Protein AF-A0A356B328-F1 (afdb_monomer)

Foldseek 3Di:
DEFEPCQDDVNQVVCVVCVVVVDQYEYEDAPDRDPPRPHDPRYHYDYDDPVPDDPCRVVPVVCCVVVVVVVVVVVVVVVVVVVPD

pLDDT: mean 77.98, std 14.97, range [45.34, 95.06]

Solvent-accessible surface area (backbone atoms only — not comparable to full-atom values): 5139 Å² total; per-residue (Å²): 88,81,37,74,54,26,76,40,75,69,31,17,53,52,44,44,57,40,42,76,73,72,41,64,40,34,25,44,38,62,84,74,75,65,87,86,55,80,62,51,88,81,53,43,80,43,78,53,61,71,91,80,46,52,74,61,59,69,66,47,68,88,42,50,70,62,51,49,51,49,50,53,55,54,53,64,57,57,65,62,61,74,75,75,118

Sequence (85 aa):
MKIFGGTWLLGSEAAKQLIARGHQVTALALPPVPAGAMLPPDMKISFGNYMEMTDDEIRCKKVILRFFLLRKMLSSKNDNILNLL

Secondary structure (DSSP, 8-state):
-EEESTTSHHHHHHHHHHHHTT---EEEEPSSPPTT----TT-EEEE--TTTS-HHHHHHTTTHHHHHHHHHHHHHHHTTTTT--

Mean predicted aligned error: 11.09 Å

Nearest PDB structures (foldseek):
  3ko8-assembly1_A-2  TM=7.916E-01  e=6.426E-02  Pyrobaculum calidifontis JCM 11548
  2z95-assembly1_B  TM=7.122E-01  e=1.337E-01  Aquifex aeolicus VF5
  4zrn-assembly1_A  TM=5.530E-01  e=4.922E-02  Thermotoga maritima MSB8
  6neg-assembly1_B  TM=6.21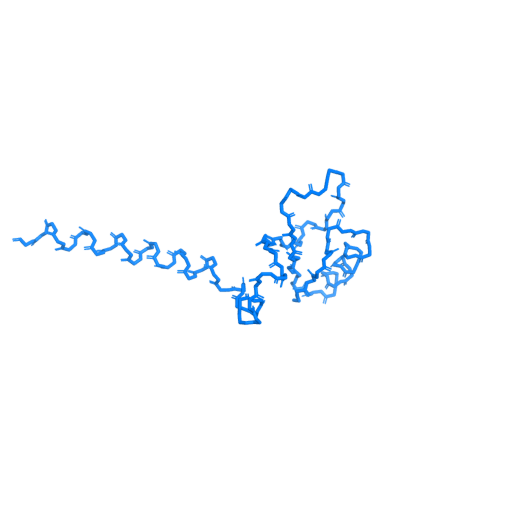9E-01  e=8.388E-02  Thalictrum flavum subsp. glaucum
  6nej-assembly1_A  TM=6.337E-01  e=2.132E-01  Thalictrum flavum subsp. glaucum

Structure (mmCIF, N/CA/C/O backbone):
data_AF-A0A356B328-F1
#
_entry.id   AF-A0A356B328-F1
#
loop_
_atom_site.group_PDB
_atom_site.id
_atom_site.type_symbol
_atom_site.label_atom_id
_atom_site.label_alt_id
_atom_site.label_comp_id
_atom_site.label_asym_id
_atom_site.label_entity_id
_atom_site.label_seq_id
_atom_site.pdbx_PDB_ins_code
_atom_site.Cartn_x
_atom_site.Cartn_y
_atom_site.Cartn_z
_atom_site.occupancy
_atom_site.B_iso_or_equiv
_atom_site.auth_seq_id
_atom_site.auth_comp_id
_atom_site.auth_asym_id
_atom_site.auth_atom_id
_atom_site.pdbx_PDB_model_num
ATOM 1 N N . MET A 1 1 ? -2.299 7.067 -3.942 1.00 82.56 1 MET A N 1
ATOM 2 C CA . MET A 1 1 ? -0.948 7.425 -3.475 1.00 82.56 1 MET A CA 1
ATOM 3 C C . MET A 1 1 ? -0.047 6.197 -3.549 1.00 82.56 1 MET A C 1
ATOM 5 O O . MET A 1 1 ? -0.551 5.109 -3.286 1.00 82.56 1 MET A O 1
ATOM 9 N N . LYS A 1 2 ? 1.234 6.347 -3.913 1.00 86.06 2 LYS A N 1
ATOM 10 C CA . LYS A 1 2 ? 2.251 5.288 -3.771 1.00 86.06 2 LYS A CA 1
ATOM 11 C C . LYS A 1 2 ? 3.176 5.625 -2.601 1.00 86.06 2 LYS A C 1
ATOM 13 O O . LYS A 1 2 ? 3.560 6.781 -2.476 1.00 86.06 2 LYS A O 1
ATOM 18 N N . ILE A 1 3 ? 3.489 4.640 -1.763 1.00 88.94 3 ILE A N 1
ATOM 19 C CA . ILE A 1 3 ? 4.400 4.781 -0.618 1.00 88.94 3 ILE A CA 1
ATOM 20 C C . ILE A 1 3 ? 5.516 3.745 -0.756 1.00 88.94 3 ILE A C 1
ATOM 22 O O . ILE A 1 3 ? 5.249 2.567 -0.993 1.00 88.94 3 ILE A O 1
ATOM 26 N N . PHE A 1 4 ? 6.759 4.180 -0.588 1.00 87.19 4 PHE A N 1
ATOM 27 C CA . PHE A 1 4 ? 7.918 3.298 -0.472 1.00 87.19 4 PHE A CA 1
ATOM 28 C C . PHE A 1 4 ? 8.222 3.090 1.009 1.00 87.19 4 PHE A C 1
ATOM 30 O O . PHE A 1 4 ? 8.088 4.018 1.804 1.00 87.19 4 PHE A O 1
ATOM 37 N N . GLY A 1 5 ? 8.553 1.860 1.401 1.00 83.56 5 GLY A N 1
ATOM 38 C CA . GLY A 1 5 ? 8.725 1.533 2.819 1.00 83.56 5 GLY A CA 1
ATOM 39 C C . GLY A 1 5 ? 7.415 1.517 3.618 1.00 83.56 5 GLY A C 1
ATOM 40 O O . GLY A 1 5 ? 7.444 1.604 4.842 1.00 83.56 5 GLY A O 1
ATOM 41 N N . GLY A 1 6 ? 6.263 1.360 2.950 1.00 80.56 6 GLY A N 1
ATOM 42 C CA . GLY A 1 6 ? 4.940 1.278 3.592 1.00 80.56 6 GLY A CA 1
ATOM 43 C C . GLY A 1 6 ? 4.772 0.107 4.572 1.00 80.56 6 GLY A C 1
ATOM 44 O O . GLY A 1 6 ? 3.806 0.075 5.325 1.00 80.56 6 GLY A O 1
ATOM 45 N N . THR A 1 7 ? 5.706 -0.847 4.576 1.00 82.62 7 THR A N 1
ATOM 46 C CA . THR A 1 7 ? 5.730 -1.995 5.492 1.00 82.62 7 THR A CA 1
ATOM 47 C C . THR A 1 7 ? 6.417 -1.718 6.832 1.00 82.62 7 THR A C 1
ATOM 49 O O . THR A 1 7 ? 6.364 -2.566 7.718 1.00 82.62 7 THR A O 1
ATOM 52 N N . TRP A 1 8 ? 7.073 -0.565 6.988 1.00 84.31 8 TRP A N 1
ATOM 53 C CA . TRP A 1 8 ? 7.744 -0.146 8.226 1.00 84.31 8 TRP A CA 1
ATOM 54 C C . TRP A 1 8 ? 6.842 0.763 9.070 1.00 84.31 8 TRP A C 1
ATOM 56 O O . TRP A 1 8 ? 5.821 1.242 8.585 1.00 84.31 8 TRP A O 1
ATOM 66 N N . LEU A 1 9 ? 7.234 1.041 10.319 1.00 89.88 9 LEU A N 1
ATOM 67 C CA . LEU A 1 9 ? 6.428 1.800 11.290 1.00 89.88 9 LEU A CA 1
ATOM 68 C C . LEU A 1 9 ? 5.867 3.117 10.725 1.00 89.88 9 LEU A C 1
ATOM 70 O O . LEU A 1 9 ? 4.654 3.301 10.675 1.00 89.88 9 LEU A O 1
ATOM 74 N N . LEU A 1 10 ? 6.737 4.009 10.239 1.00 90.62 10 LEU A N 1
ATOM 75 C CA . LEU A 1 10 ? 6.313 5.315 9.720 1.00 90.62 10 LEU A CA 1
ATOM 76 C C . LEU A 1 10 ? 5.498 5.196 8.430 1.00 90.62 10 LEU A C 1
ATOM 78 O O . LEU A 1 10 ? 4.515 5.911 8.249 1.00 90.62 10 LEU A O 1
ATOM 82 N N . GLY A 1 11 ? 5.889 4.283 7.539 1.00 89.56 11 GLY A N 1
ATOM 83 C CA . GLY A 1 11 ? 5.181 4.054 6.284 1.00 89.56 11 GLY A CA 1
ATOM 84 C C . GLY A 1 11 ? 3.769 3.511 6.508 1.00 89.56 11 GLY A C 1
ATOM 85 O O . GLY A 1 11 ? 2.835 3.946 5.834 1.00 89.56 11 GLY A O 1
ATOM 86 N N . SER A 1 12 ? 3.607 2.618 7.487 1.00 90.44 12 SER A N 1
ATOM 87 C CA . SER A 1 12 ? 2.314 2.068 7.885 1.00 90.44 12 SER A CA 1
ATOM 88 C C . SER A 1 12 ? 1.429 3.138 8.521 1.00 90.44 12 SER A C 1
ATOM 90 O O . SER A 1 12 ? 0.289 3.309 8.095 1.00 90.44 12 SER A O 1
ATOM 92 N N . GLU A 1 13 ? 1.947 3.938 9.458 1.00 94.00 13 GLU A N 1
ATOM 93 C CA . GLU A 1 13 ? 1.167 5.027 10.066 1.00 94.00 13 GLU A CA 1
ATOM 94 C C . GLU A 1 13 ? 0.776 6.109 9.054 1.00 94.00 13 GLU A C 1
ATOM 96 O O . GLU A 1 13 ? -0.376 6.547 9.016 1.00 94.00 13 GLU A O 1
ATOM 101 N N . ALA A 1 14 ? 1.686 6.485 8.152 1.00 92.56 14 ALA A N 1
ATOM 102 C CA . ALA A 1 14 ? 1.361 7.387 7.053 1.00 92.56 14 ALA A CA 1
ATOM 103 C C . ALA A 1 14 ? 0.255 6.806 6.157 1.00 92.56 14 ALA A C 1
ATOM 105 O O . ALA A 1 14 ? -0.675 7.521 5.778 1.00 92.56 14 ALA A O 1
ATOM 106 N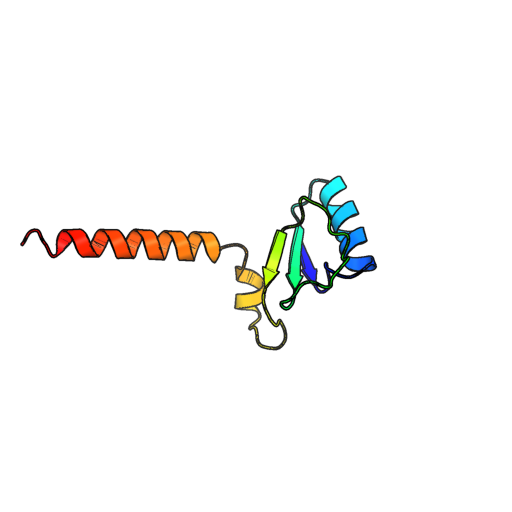 N . ALA A 1 15 ? 0.315 5.505 5.850 1.00 92.94 15 ALA A N 1
ATOM 107 C CA . ALA A 1 15 ? -0.726 4.825 5.092 1.00 92.94 15 ALA A CA 1
ATOM 108 C C . ALA A 1 15 ? -2.076 4.849 5.824 1.00 92.94 15 ALA A C 1
ATOM 110 O O . ALA A 1 15 ? -3.079 5.176 5.190 1.00 92.94 15 ALA A O 1
ATOM 111 N N . LYS A 1 16 ? -2.110 4.593 7.141 1.00 93.31 16 LYS A N 1
ATOM 112 C CA . LYS A 1 16 ? -3.337 4.691 7.957 1.00 93.31 16 LYS A CA 1
ATOM 113 C C . LYS A 1 16 ? -3.960 6.080 7.860 1.00 93.31 16 LYS A C 1
ATOM 115 O O . LYS A 1 16 ? -5.143 6.194 7.559 1.00 93.31 16 LYS A O 1
ATOM 120 N N . GLN A 1 17 ? -3.165 7.135 8.049 1.00 95.00 17 GLN A N 1
ATOM 121 C CA . GLN A 1 17 ? -3.655 8.517 7.997 1.00 95.00 17 GLN A CA 1
ATOM 122 C C . GLN A 1 17 ? -4.164 8.908 6.605 1.00 95.00 17 GLN A C 1
ATOM 124 O O . GLN A 1 17 ? -5.176 9.594 6.475 1.00 95.00 17 GLN A O 1
ATOM 129 N N . LEU A 1 18 ? -3.484 8.465 5.547 1.00 93.56 18 LEU A N 1
ATOM 130 C CA . LEU A 1 18 ? -3.915 8.717 4.172 1.00 93.56 18 LEU A CA 1
ATOM 131 C C . LEU A 1 18 ? -5.220 7.983 3.839 1.00 93.56 18 LEU A C 1
ATOM 133 O O . LEU A 1 18 ? -6.104 8.579 3.226 1.00 93.56 18 LEU A O 1
ATOM 137 N N . ILE A 1 19 ? -5.359 6.729 4.271 1.00 93.69 19 ILE A N 1
ATOM 138 C CA . ILE A 1 19 ? -6.587 5.941 4.103 1.00 93.69 19 ILE A CA 1
ATOM 139 C C . ILE A 1 19 ? -7.744 6.579 4.874 1.00 93.69 19 ILE A C 1
ATOM 141 O O . ILE A 1 19 ? -8.813 6.773 4.301 1.00 93.69 19 ILE A O 1
ATOM 145 N N . ALA A 1 20 ? -7.520 6.996 6.124 1.00 94.56 20 ALA A N 1
ATOM 146 C CA . ALA A 1 20 ? -8.529 7.670 6.945 1.00 94.56 20 ALA A CA 1
ATOM 147 C C . ALA A 1 20 ? -9.051 8.973 6.308 1.00 94.56 20 ALA A C 1
ATOM 149 O O . ALA A 1 20 ? -10.194 9.360 6.528 1.00 94.56 20 ALA A O 1
ATOM 150 N N . ARG A 1 21 ? -8.237 9.630 5.473 1.00 95.06 21 ARG A N 1
ATOM 151 C CA . ARG A 1 21 ? -8.613 10.826 4.696 1.00 95.06 21 ARG A CA 1
ATOM 152 C C . ARG A 1 21 ? -9.249 10.507 3.335 1.00 95.06 21 ARG A C 1
ATOM 154 O O . ARG A 1 21 ? -9.456 11.410 2.532 1.00 95.06 21 ARG A O 1
ATOM 161 N N . GLY A 1 22 ? -9.539 9.237 3.051 1.00 93.00 22 GLY A N 1
ATOM 162 C CA . GLY A 1 22 ? -10.188 8.791 1.816 1.00 93.00 22 GLY A CA 1
ATOM 163 C C . GLY A 1 22 ? -9.235 8.530 0.645 1.00 93.00 22 GLY A C 1
ATOM 164 O O . GLY A 1 22 ? -9.686 8.324 -0.484 1.00 93.00 22 GLY A O 1
ATOM 165 N N . HIS A 1 23 ? -7.916 8.519 0.861 1.00 93.69 23 HIS A N 1
ATOM 166 C CA . HIS A 1 23 ? -6.970 8.205 -0.208 1.00 93.69 23 HIS A CA 1
ATOM 167 C C . HIS A 1 23 ? -6.745 6.699 -0.347 1.00 93.69 23 HIS A C 1
ATOM 169 O O . HIS A 1 23 ? -6.405 6.006 0.605 1.00 93.69 23 HIS A O 1
ATOM 175 N N . GLN A 1 24 ? -6.788 6.197 -1.583 1.00 90.88 24 GLN A N 1
ATOM 176 C CA . GLN A 1 24 ? -6.301 4.848 -1.875 1.00 90.88 24 GLN A CA 1
ATOM 177 C C . GLN A 1 24 ? -4.770 4.815 -1.837 1.00 90.88 24 GLN A C 1
ATOM 179 O O . GLN A 1 24 ? -4.103 5.539 -2.594 1.00 90.88 24 GLN A O 1
ATOM 184 N N . VAL A 1 25 ? -4.209 3.947 -0.999 1.00 91.31 25 VAL A N 1
ATOM 185 C CA . VAL A 1 25 ? -2.762 3.798 -0.806 1.00 91.31 25 VAL A CA 1
ATOM 186 C C . VAL A 1 25 ? -2.275 2.474 -1.392 1.00 91.31 25 VAL A C 1
ATOM 188 O O . VAL A 1 25 ? -2.910 1.429 -1.255 1.00 91.31 25 VAL A O 1
ATOM 191 N N . THR A 1 26 ? -1.134 2.516 -2.078 1.00 90.62 26 THR A N 1
ATOM 192 C CA . THR A 1 26 ? -0.416 1.325 -2.541 1.00 90.62 26 THR A CA 1
ATOM 193 C C . THR A 1 26 ? 1.037 1.402 -2.093 1.00 90.62 26 THR A C 1
ATOM 195 O O . THR A 1 26 ? 1.732 2.355 -2.440 1.00 90.62 26 THR A O 1
ATOM 198 N N . ALA A 1 27 ? 1.500 0.412 -1.338 1.00 89.62 27 ALA A N 1
ATOM 199 C CA . ALA A 1 27 ? 2.892 0.286 -0.938 1.00 89.62 27 ALA A CA 1
ATOM 200 C C . ALA A 1 27 ? 3.675 -0.532 -1.973 1.00 89.62 27 ALA A C 1
ATOM 202 O O . ALA A 1 27 ? 3.204 -1.586 -2.404 1.00 89.62 27 ALA A O 1
ATOM 203 N N . LEU A 1 28 ? 4.861 -0.061 -2.364 1.00 88.06 28 LEU A N 1
ATOM 204 C CA . LEU A 1 28 ? 5.843 -0.889 -3.067 1.00 88.06 28 LEU A CA 1
ATOM 205 C C . LEU A 1 28 ? 6.78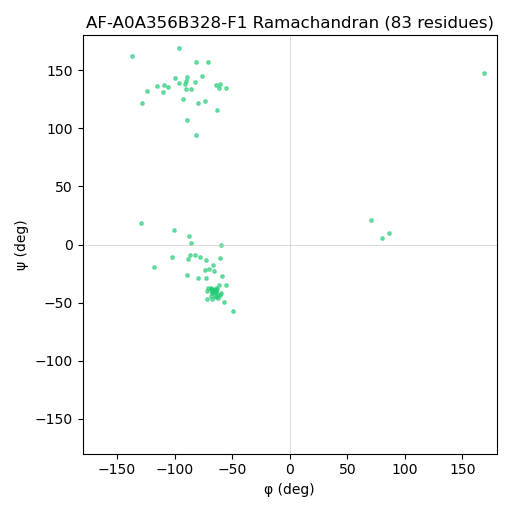8 -1.503 -2.026 1.00 88.06 28 LEU A C 1
ATOM 207 O O . LEU A 1 28 ? 7.374 -0.773 -1.224 1.00 88.06 28 LEU A O 1
ATOM 211 N N . ALA A 1 29 ? 6.909 -2.828 -2.029 1.00 87.81 29 ALA A N 1
ATOM 212 C CA . ALA A 1 29 ? 7.742 -3.573 -1.091 1.00 87.81 29 ALA A CA 1
ATOM 213 C C . ALA A 1 29 ? 8.524 -4.687 -1.795 1.00 87.81 29 ALA A C 1
ATOM 215 O O . ALA A 1 29 ? 8.178 -5.112 -2.898 1.00 87.81 29 ALA A O 1
ATOM 216 N N . LEU A 1 30 ? 9.564 -5.187 -1.134 1.00 86.19 30 LEU A N 1
ATOM 217 C CA . LEU A 1 30 ? 10.228 -6.423 -1.531 1.00 86.19 30 LEU A CA 1
ATOM 218 C C . LEU A 1 30 ? 9.548 -7.615 -0.837 1.00 86.19 30 LEU A C 1
ATOM 220 O O . LEU A 1 30 ? 9.095 -7.472 0.300 1.00 86.19 30 LEU A O 1
ATOM 224 N N . PRO A 1 31 ? 9.432 -8.774 -1.502 1.00 82.81 31 PRO A N 1
ATOM 225 C CA . PRO A 1 31 ? 9.033 -10.005 -0.838 1.00 82.81 31 PRO A CA 1
ATOM 226 C C . PRO A 1 31 ? 10.211 -10.586 -0.025 1.00 82.81 31 PRO A C 1
ATOM 228 O O . PRO A 1 31 ? 11.348 -10.509 -0.491 1.00 82.81 31 PRO A O 1
ATOM 231 N N . PRO A 1 32 ? 9.965 -11.219 1.138 1.00 84.94 32 PRO A N 1
ATOM 232 C CA . PRO A 1 32 ? 8.687 -11.331 1.843 1.00 84.94 32 PRO A CA 1
ATOM 233 C C . PRO A 1 32 ? 8.367 -10.079 2.679 1.00 84.94 32 PRO A C 1
ATOM 235 O O . PRO A 1 32 ? 9.253 -9.337 3.094 1.00 84.94 32 PRO A O 1
ATOM 238 N N . VAL A 1 33 ? 7.081 -9.862 2.969 1.00 81.12 33 VAL A N 1
ATOM 239 C CA . VAL A 1 33 ? 6.673 -8.828 3.935 1.00 81.12 33 VAL A CA 1
ATOM 240 C C . VAL A 1 33 ? 7.220 -9.203 5.323 1.00 81.12 33 VAL A C 1
ATOM 242 O O . VAL A 1 33 ? 7.122 -10.376 5.692 1.00 81.12 33 VAL A O 1
ATOM 245 N N . PRO A 1 34 ? 7.772 -8.251 6.104 1.00 81.69 34 PRO A N 1
ATOM 246 C CA . PRO A 1 34 ? 8.290 -8.542 7.437 1.00 81.69 34 PRO A CA 1
ATOM 247 C C . PRO A 1 34 ? 7.240 -9.206 8.337 1.00 81.69 34 PRO A C 1
ATOM 249 O O . PRO A 1 34 ? 6.091 -8.760 8.405 1.00 81.69 34 PRO A O 1
ATOM 252 N N . ALA A 1 35 ? 7.638 -10.264 9.046 1.00 79.12 35 ALA A N 1
ATOM 253 C CA . ALA A 1 35 ? 6.766 -10.935 10.003 1.00 79.12 35 ALA A CA 1
ATOM 254 C C . ALA A 1 35 ? 6.361 -9.965 11.126 1.00 79.12 35 ALA A C 1
ATOM 256 O O . ALA A 1 35 ? 7.196 -9.232 11.652 1.00 79.12 35 ALA A O 1
ATOM 257 N N . GLY A 1 36 ? 5.073 -9.941 11.478 1.00 80.44 36 GLY A N 1
ATOM 258 C CA . GLY A 1 36 ? 4.544 -9.029 12.499 1.00 80.44 36 GLY A CA 1
ATOM 259 C C . GLY A 1 36 ? 4.288 -7.595 12.021 1.00 80.44 36 GLY A C 1
ATOM 260 O O . GLY A 1 36 ? 3.922 -6.746 12.831 1.00 80.44 36 GLY A O 1
ATOM 261 N N . ALA A 1 37 ? 4.437 -7.300 10.724 1.00 82.00 37 ALA A N 1
ATOM 262 C CA . ALA A 1 37 ? 4.096 -5.986 10.194 1.00 82.00 37 ALA A CA 1
ATOM 263 C C . ALA A 1 37 ? 2.592 -5.696 10.365 1.00 82.00 37 ALA A C 1
ATOM 265 O O . ALA A 1 37 ? 1.738 -6.350 9.766 1.00 82.00 37 ALA A O 1
ATOM 266 N N . MET A 1 38 ? 2.266 -4.680 11.167 1.00 82.56 38 MET A N 1
ATOM 267 C CA . MET A 1 38 ? 0.897 -4.188 11.322 1.00 82.56 38 MET A CA 1
ATOM 268 C C . MET A 1 38 ? 0.570 -3.249 10.166 1.00 82.56 38 MET A C 1
ATOM 270 O O . MET A 1 38 ? 0.890 -2.059 10.212 1.00 82.56 38 MET A O 1
ATOM 274 N N . LEU A 1 39 ? -0.040 -3.789 9.115 1.00 86.56 39 LEU A N 1
ATOM 275 C CA . LEU A 1 39 ? -0.398 -3.036 7.916 1.00 86.56 39 LEU A CA 1
ATOM 276 C C . LEU A 1 39 ? -1.884 -2.645 7.946 1.00 86.56 39 LEU A C 1
ATOM 278 O O . LEU A 1 39 ? -2.705 -3.434 8.417 1.00 86.56 39 LEU A O 1
ATOM 282 N N . PRO A 1 40 ? -2.255 -1.449 7.453 1.00 87.06 40 PRO A N 1
ATOM 283 C CA . PRO A 1 40 ? -3.659 -1.080 7.325 1.00 87.06 40 PRO A CA 1
ATOM 284 C C . PRO A 1 40 ? -4.379 -2.060 6.382 1.00 87.06 40 PRO A C 1
ATOM 286 O O . PRO A 1 40 ? -3.825 -2.373 5.325 1.00 87.06 40 PRO A O 1
ATOM 289 N N . PRO A 1 41 ? -5.612 -2.496 6.698 1.00 85.12 41 PRO A N 1
ATOM 290 C CA . PRO A 1 41 ? -6.326 -3.500 5.904 1.00 85.12 41 PRO A CA 1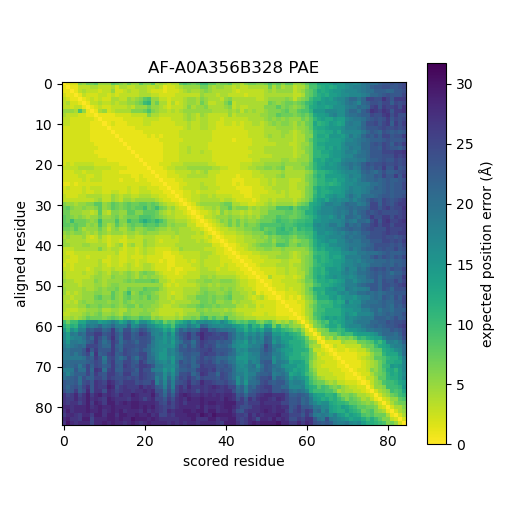
ATOM 291 C C . PRO A 1 41 ? -6.599 -3.046 4.462 1.00 85.12 41 PRO A C 1
ATOM 293 O O . PRO A 1 41 ? -6.501 -3.843 3.534 1.00 85.12 41 PRO A O 1
ATOM 296 N N . ASP A 1 42 ? -6.858 -1.752 4.255 1.00 89.56 42 ASP A N 1
ATOM 297 C CA . ASP A 1 42 ? -7.162 -1.190 2.931 1.00 89.56 42 ASP A CA 1
ATOM 298 C C . ASP A 1 42 ? -5.912 -0.804 2.122 1.00 89.56 42 ASP A C 1
ATOM 300 O O . ASP A 1 42 ? -6.005 -0.284 1.002 1.00 89.56 42 ASP A O 1
ATOM 304 N N . MET A 1 43 ? -4.716 -1.042 2.670 1.00 88.81 43 MET A N 1
ATOM 305 C CA . MET A 1 43 ? -3.470 -0.791 1.959 1.00 88.81 43 MET A CA 1
ATOM 306 C C . MET A 1 43 ? -3.170 -1.929 0.982 1.00 88.81 43 MET A C 1
ATOM 308 O O . 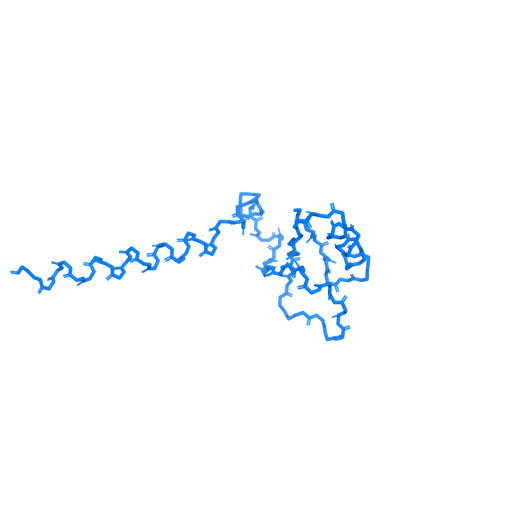MET A 1 43 ? -2.972 -3.079 1.365 1.00 88.81 43 MET A O 1
ATOM 312 N N . LYS A 1 44 ? -3.035 -1.594 -0.303 1.00 90.44 44 LYS A N 1
ATOM 313 C CA . LYS A 1 44 ? -2.585 -2.554 -1.322 1.00 90.44 44 LYS A CA 1
ATOM 314 C C . LYS A 1 44 ? -1.066 -2.669 -1.311 1.00 90.44 44 LYS A C 1
ATOM 316 O O . LYS A 1 44 ? -0.380 -1.652 -1.245 1.00 90.44 44 LYS A O 1
ATOM 321 N N . ILE A 1 45 ? -0.534 -3.876 -1.473 1.00 86.00 45 ILE A N 1
ATOM 322 C CA . ILE A 1 45 ? 0.910 -4.112 -1.602 1.00 86.00 45 ILE A CA 1
ATOM 323 C C . ILE A 1 45 ? 1.217 -4.538 -3.035 1.00 86.00 45 ILE A C 1
ATOM 325 O O . ILE A 1 45 ? 0.552 -5.397 -3.608 1.00 86.00 45 ILE A O 1
ATOM 329 N N . SER A 1 46 ? 2.220 -3.908 -3.633 1.00 86.81 46 SER A N 1
ATOM 330 C CA . SER A 1 46 ? 2.831 -4.317 -4.892 1.00 86.81 46 SER A CA 1
ATOM 331 C C . SER A 1 46 ? 4.272 -4.720 -4.626 1.00 86.81 46 SER A C 1
ATOM 333 O O . SER A 1 46 ? 4.987 -4.008 -3.927 1.00 86.81 46 SER A O 1
ATOM 335 N N . PHE A 1 47 ? 4.714 -5.825 -5.219 1.00 86.62 47 PHE A N 1
ATOM 336 C CA . PHE A 1 47 ? 6.105 -6.251 -5.104 1.00 86.62 47 PHE A CA 1
ATOM 337 C C . PHE A 1 47 ? 6.963 -5.686 -6.238 1.00 86.62 47 PHE A C 1
ATOM 339 O O . PHE A 1 47 ? 6.515 -5.650 -7.391 1.00 86.62 47 PHE A O 1
ATOM 346 N N . GLY A 1 48 ? 8.172 -5.227 -5.922 1.00 85.31 48 GLY A N 1
ATOM 347 C CA . GLY A 1 48 ? 9.159 -4.774 -6.906 1.00 85.31 48 GLY A CA 1
ATOM 348 C C . GLY A 1 48 ? 10.345 -4.050 -6.272 1.00 85.31 48 GLY A C 1
ATOM 349 O O . GLY A 1 48 ? 10.182 -3.371 -5.258 1.00 85.31 48 GLY A O 1
ATOM 350 N N . ASN A 1 49 ? 11.523 -4.194 -6.881 1.00 86.81 49 ASN A N 1
ATOM 351 C CA . ASN A 1 49 ? 12.729 -3.468 -6.500 1.00 86.81 49 ASN A CA 1
ATOM 352 C C . ASN A 1 49 ? 12.796 -2.141 -7.264 1.00 86.81 49 ASN A C 1
ATOM 354 O O . ASN A 1 49 ? 13.076 -2.130 -8.456 1.00 86.81 49 ASN A O 1
ATOM 358 N N . TYR A 1 50 ? 12.556 -1.017 -6.590 1.00 81.94 50 TYR A N 1
ATOM 359 C CA . TYR A 1 50 ? 12.575 0.292 -7.251 1.00 81.94 50 TYR A CA 1
ATOM 360 C C . TYR A 1 50 ? 13.963 0.703 -7.761 1.00 81.94 50 TYR A C 1
ATOM 362 O O . TYR A 1 50 ? 14.035 1.585 -8.604 1.00 81.94 50 TYR A O 1
ATOM 370 N N . MET A 1 51 ? 15.043 0.077 -7.278 1.00 86.69 51 MET A N 1
ATOM 371 C CA . MET A 1 51 ? 16.401 0.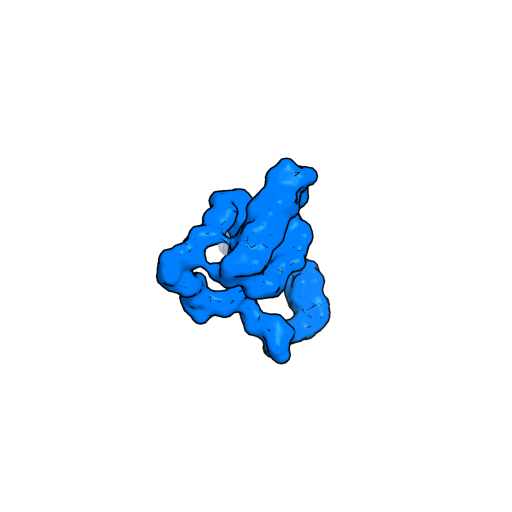328 -7.778 1.00 86.69 51 MET A CA 1
ATOM 372 C C . MET A 1 51 ? 16.647 -0.295 -9.156 1.00 86.69 51 MET A C 1
ATOM 374 O O . MET A 1 51 ? 17.549 0.126 -9.870 1.00 86.69 51 MET A O 1
ATOM 378 N N . GLU A 1 52 ? 15.860 -1.306 -9.519 1.00 87.56 52 GLU A N 1
ATOM 379 C CA . GLU A 1 52 ? 15.949 -2.009 -10.805 1.00 87.56 52 GLU A CA 1
ATOM 380 C C . GLU A 1 52 ? 14.853 -1.566 -11.777 1.00 87.56 52 GLU A C 1
ATOM 382 O O . GLU A 1 52 ? 14.874 -1.930 -12.949 1.00 87.56 52 GLU A O 1
ATOM 387 N N . MET A 1 53 ? 13.876 -0.804 -11.286 1.00 84.12 53 MET A N 1
ATOM 388 C CA . MET A 1 53 ? 12.748 -0.346 -12.079 1.00 84.12 53 MET A CA 1
ATOM 389 C C . MET A 1 53 ? 13.058 0.996 -12.728 1.00 84.12 53 MET A C 1
ATOM 391 O O . MET A 1 53 ? 13.588 1.913 -12.105 1.00 84.12 53 MET A O 1
ATOM 395 N N . THR A 1 54 ? 12.620 1.134 -13.968 1.00 86.88 54 THR A N 1
ATOM 396 C CA . THR A 1 54 ? 12.554 2.417 -14.662 1.00 86.88 54 THR A CA 1
ATOM 397 C C . THR A 1 54 ? 11.446 3.298 -14.080 1.00 86.88 54 THR A C 1
ATOM 399 O O . THR A 1 54 ? 10.453 2.817 -13.517 1.00 86.88 54 THR A O 1
ATOM 402 N N . ASP A 1 55 ? 11.564 4.612 -14.268 1.00 84.31 55 ASP A N 1
ATOM 403 C CA . ASP A 1 55 ? 10.550 5.578 -13.827 1.00 84.31 55 ASP A CA 1
ATOM 404 C C . ASP A 1 55 ? 9.155 5.270 -14.393 1.00 84.31 55 ASP A C 1
ATOM 406 O O . ASP A 1 55 ? 8.138 5.450 -13.709 1.00 84.31 55 ASP A O 1
ATOM 410 N N . ASP A 1 56 ? 9.089 4.754 -15.622 1.00 84.19 56 ASP A N 1
ATOM 411 C CA . ASP A 1 56 ? 7.839 4.363 -16.269 1.00 84.19 56 ASP A CA 1
ATOM 412 C C . ASP A 1 56 ? 7.191 3.158 -15.589 1.00 84.19 56 ASP A C 1
ATOM 414 O O . ASP A 1 56 ? 5.977 3.152 -15.354 1.00 84.19 56 ASP A O 1
ATOM 418 N N . GLU A 1 57 ? 7.978 2.164 -15.183 1.00 81.31 57 GLU A N 1
ATOM 419 C CA . GLU A 1 57 ? 7.486 1.016 -14.419 1.00 81.31 57 GLU A CA 1
ATOM 420 C C . GLU A 1 57 ? 6.991 1.444 -13.031 1.00 81.31 57 GLU A C 1
ATOM 422 O O . GLU A 1 57 ? 5.922 1.007 -12.571 1.00 81.31 57 GLU A O 1
ATOM 427 N N . ILE A 1 58 ? 7.718 2.360 -12.382 1.00 81.62 58 ILE A N 1
ATOM 428 C CA . ILE A 1 58 ? 7.327 2.949 -11.098 1.00 81.62 58 ILE A CA 1
ATOM 429 C C . ILE A 1 58 ? 6.032 3.747 -11.251 1.00 81.62 58 ILE A C 1
ATOM 431 O O . ILE A 1 58 ? 5.165 3.666 -10.376 1.00 81.62 58 ILE A O 1
ATOM 435 N N . ARG A 1 59 ? 5.817 4.451 -12.364 1.00 78.19 59 ARG A N 1
ATOM 436 C CA . ARG A 1 59 ? 4.578 5.196 -12.645 1.00 78.19 59 ARG A CA 1
ATOM 437 C C . ARG A 1 59 ? 3.408 4.253 -12.950 1.00 78.19 59 ARG A C 1
ATOM 439 O O . ARG A 1 59 ? 2.347 4.356 -12.321 1.00 78.19 59 ARG A O 1
ATOM 446 N N . CYS A 1 60 ? 3.615 3.255 -13.809 1.00 68.62 60 CYS A N 1
ATOM 447 C CA . CYS A 1 60 ? 2.554 2.473 -14.455 1.00 68.62 60 CYS A CA 1
ATOM 448 C C . CYS A 1 60 ? 1.944 1.324 -13.637 1.00 68.62 60 CYS A C 1
ATOM 450 O O . CYS A 1 60 ? 0.895 0.802 -14.026 1.00 68.62 60 CYS A O 1
ATOM 452 N N . LYS A 1 61 ? 2.480 0.942 -12.463 1.00 60.91 61 LYS A N 1
ATOM 453 C CA . LYS A 1 61 ? 1.903 -0.187 -11.683 1.00 60.91 61 LYS A CA 1
ATOM 454 C C . LYS A 1 61 ? 0.434 -0.056 -11.217 1.00 60.91 61 LYS A C 1
ATOM 456 O O . LYS A 1 61 ? -0.090 -1.007 -10.651 1.00 60.91 61 LYS A O 1
ATOM 461 N N . LYS A 1 62 ? -0.286 1.040 -11.499 1.00 47.62 62 LYS A N 1
ATOM 462 C CA . LYS A 1 62 ? -1.759 1.069 -11.352 1.00 47.62 62 LYS A CA 1
ATOM 463 C C . LYS A 1 62 ? -2.510 0.261 -12.426 1.00 47.62 62 LYS A C 1
ATOM 465 O O . LYS A 1 62 ? -3.693 -0.003 -12.242 1.00 47.62 62 LYS A O 1
ATOM 470 N N . VAL A 1 63 ? -1.854 -0.151 -13.514 1.00 45.56 63 VAL A N 1
ATOM 471 C CA . VAL A 1 63 ? -2.534 -0.721 -14.694 1.00 45.56 63 VAL A CA 1
ATOM 472 C C . VAL A 1 63 ? -2.131 -2.170 -14.982 1.00 45.56 63 VAL A C 1
ATOM 474 O O . VAL A 1 63 ? -2.902 -2.887 -15.610 1.00 45.56 63 VAL A O 1
ATOM 477 N N . ILE A 1 64 ? -0.997 -2.659 -14.465 1.00 47.00 64 ILE A N 1
ATOM 478 C CA . ILE A 1 64 ? -0.437 -3.954 -14.891 1.00 47.00 64 ILE A CA 1
ATOM 479 C C . ILE A 1 64 ? -1.352 -5.141 -14.579 1.00 47.00 64 ILE A C 1
ATOM 481 O O . ILE A 1 64 ? -1.481 -5.997 -15.437 1.00 47.00 64 ILE A O 1
ATOM 485 N N . LEU A 1 65 ? -2.062 -5.202 -13.444 1.00 48.00 65 LEU A N 1
ATOM 486 C CA . LEU A 1 65 ? -2.959 -6.344 -13.197 1.00 48.00 65 LEU A CA 1
ATOM 487 C C . LEU A 1 65 ? -4.162 -6.349 -14.156 1.00 48.00 65 LEU A C 1
ATOM 489 O O . LEU A 1 65 ? -4.552 -7.405 -14.646 1.00 48.00 65 LEU A O 1
ATOM 493 N N . ARG A 1 66 ? -4.712 -5.171 -14.487 1.00 49.06 66 ARG A N 1
ATOM 494 C CA . ARG A 1 66 ? -5.813 -5.064 -15.455 1.00 49.06 66 ARG A CA 1
ATOM 495 C C . ARG A 1 66 ? -5.327 -5.323 -16.878 1.00 49.06 66 ARG A C 1
ATOM 497 O O . ARG A 1 66 ? -5.996 -6.041 -17.603 1.00 49.06 66 ARG A O 1
ATOM 504 N N . PHE A 1 67 ? -4.149 -4.823 -17.246 1.00 50.06 67 PHE A N 1
ATOM 505 C CA . PHE A 1 67 ? -3.527 -5.071 -18.548 1.00 50.06 67 PHE A CA 1
ATOM 506 C C . PHE A 1 67 ? -3.088 -6.531 -18.713 1.00 50.06 67 PHE A C 1
ATOM 508 O O . PHE A 1 67 ? -3.262 -7.103 -19.779 1.00 50.06 67 PHE A O 1
ATOM 515 N N . PHE A 1 68 ? -2.576 -7.162 -17.655 1.00 59.81 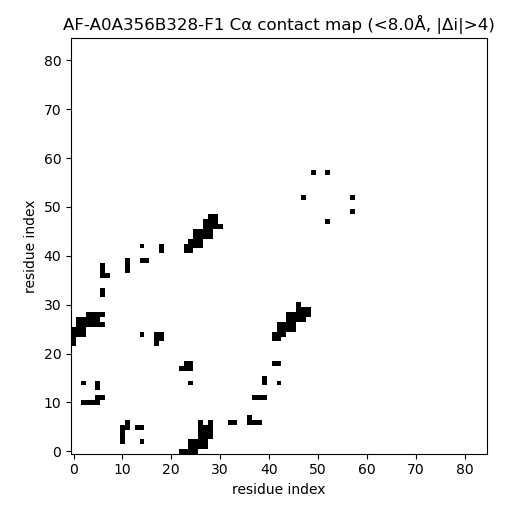68 PHE A N 1
ATOM 516 C CA . PHE A 1 68 ? -2.182 -8.570 -17.635 1.00 59.81 68 PHE A CA 1
ATOM 517 C C . PHE A 1 68 ? -3.400 -9.491 -17.734 1.00 59.81 68 PHE A C 1
ATOM 519 O O . PHE A 1 68 ? -3.394 -10.414 -18.544 1.00 59.81 68 PHE A O 1
ATOM 526 N N . LEU A 1 69 ? -4.475 -9.209 -16.986 1.00 61.88 69 LEU A N 1
ATOM 527 C CA . LEU A 1 69 ? -5.737 -9.942 -17.116 1.00 61.88 69 LEU A CA 1
ATOM 528 C C . LEU A 1 69 ? -6.377 -9.723 -18.493 1.00 61.88 69 LEU A C 1
ATOM 530 O O . LEU A 1 69 ? -6.760 -10.703 -19.119 1.00 61.88 69 LEU A O 1
ATOM 534 N N . LEU A 1 70 ? -6.419 -8.492 -19.020 1.00 63.91 70 LEU A N 1
ATOM 535 C CA . LEU A 1 70 ? -6.902 -8.235 -20.385 1.00 63.91 70 LEU A CA 1
ATOM 536 C C . LEU A 1 70 ? -6.054 -8.958 -21.436 1.00 63.91 70 LEU A C 1
ATOM 538 O O . LEU A 1 70 ? -6.613 -9.584 -22.328 1.00 63.91 70 LEU A O 1
ATOM 542 N N . ARG A 1 71 ? -4.723 -8.939 -21.321 1.00 65.81 71 ARG A N 1
ATOM 543 C CA . ARG A 1 71 ? -3.824 -9.652 -22.239 1.00 65.81 71 ARG A CA 1
ATOM 544 C C . ARG A 1 71 ? -4.028 -11.166 -22.164 1.00 65.81 71 ARG A C 1
ATOM 546 O O . ARG A 1 71 ? -4.072 -11.815 -23.203 1.00 65.81 71 ARG A O 1
ATOM 553 N N . LYS A 1 72 ? -4.226 -11.722 -20.963 1.00 64.56 72 LYS A N 1
ATOM 554 C CA . LYS A 1 72 ? -4.553 -13.143 -20.769 1.00 64.56 72 LYS A CA 1
ATOM 555 C C . LYS A 1 72 ? -5.928 -13.501 -21.351 1.00 64.56 72 LYS A C 1
ATOM 557 O O . LYS A 1 72 ? -6.055 -14.530 -22.006 1.00 64.56 72 LYS A O 1
ATOM 562 N N . MET A 1 73 ? -6.933 -12.637 -21.183 1.00 66.81 73 MET A N 1
ATOM 563 C CA . MET A 1 73 ? -8.271 -12.819 -21.764 1.00 66.81 73 MET A CA 1
ATOM 564 C C . MET A 1 73 ? -8.277 -12.701 -23.296 1.00 66.81 73 MET A C 1
ATOM 566 O O . MET A 1 73 ? -8.985 -13.454 -23.958 1.00 66.81 73 MET A O 1
ATOM 570 N N . LEU A 1 74 ? -7.490 -11.786 -23.866 1.00 71.94 74 LEU A N 1
ATOM 57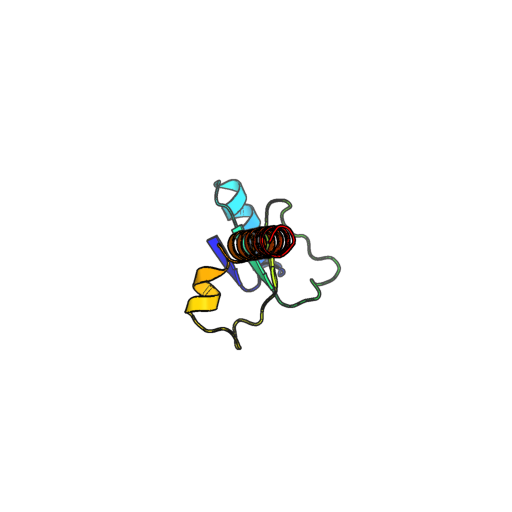1 C CA . LEU A 1 74 ? -7.360 -11.616 -25.317 1.00 71.94 74 LEU A CA 1
ATOM 572 C C . LEU A 1 74 ? -6.599 -12.7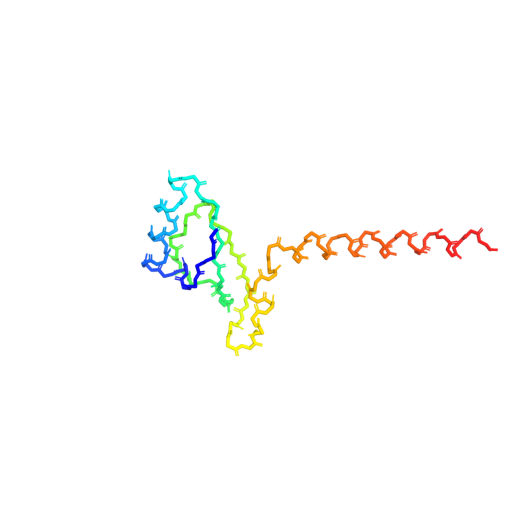84 -25.961 1.00 71.94 74 LEU A C 1
ATOM 574 O O . LEU A 1 74 ? -6.998 -13.242 -27.026 1.00 71.94 74 LEU A O 1
ATOM 578 N N . SER A 1 75 ? -5.574 -13.320 -25.290 1.00 68.62 75 SER A N 1
ATOM 579 C CA . SER A 1 75 ? -4.851 -14.515 -25.751 1.00 68.62 75 SER A CA 1
ATOM 580 C C . SER A 1 75 ? -5.766 -15.743 -25.825 1.00 68.62 75 SER A C 1
ATOM 582 O O . SER A 1 75 ? -5.805 -16.400 -26.854 1.00 68.62 75 SER A O 1
ATOM 584 N N . SER A 1 76 ? -6.587 -15.990 -24.797 1.00 61.22 76 SER A N 1
ATOM 585 C CA . SER A 1 76 ? -7.515 -17.136 -24.772 1.00 61.22 76 SER A CA 1
ATOM 586 C C . SER A 1 76 ? -8.628 -17.071 -25.827 1.00 61.22 76 SER A C 1
ATOM 588 O O . SER A 1 76 ? -9.205 -18.104 -26.159 1.00 61.22 76 SER A O 1
ATOM 590 N N . LYS A 1 77 ? -8.975 -15.881 -26.338 1.00 59.12 77 LYS A N 1
ATOM 591 C CA . LYS A 1 77 ? -9.983 -15.737 -27.402 1.00 59.12 77 LYS A CA 1
ATOM 592 C C . LYS A 1 77 ? -9.425 -16.055 -28.792 1.00 59.12 77 LYS A C 1
ATOM 594 O O . LYS A 1 77 ? -10.190 -16.518 -29.633 1.00 59.12 77 LYS A O 1
ATOM 599 N N . ASN A 1 78 ? -8.129 -15.837 -29.023 1.00 57.94 78 ASN A N 1
ATOM 600 C CA . ASN A 1 78 ? -7.488 -16.126 -30.309 1.00 57.94 78 ASN A CA 1
ATOM 601 C C . ASN A 1 78 ? -7.308 -17.630 -30.561 1.00 57.94 78 ASN A C 1
ATOM 603 O O . ASN A 1 78 ? -7.389 -18.061 -31.708 1.00 57.94 78 ASN A O 1
ATOM 607 N N . ASP A 1 79 ? -7.164 -18.432 -29.506 1.00 57.56 79 ASP A N 1
ATOM 608 C CA . ASP A 1 79 ? -6.990 -19.886 -29.629 1.00 57.56 79 ASP A CA 1
ATOM 609 C C . ASP A 1 79 ? -8.275 -20.607 -30.098 1.00 57.56 79 ASP A C 1
ATOM 611 O O . ASP A 1 79 ? -8.215 -21.698 -30.660 1.00 57.56 79 ASP A O 1
ATOM 615 N N . ASN A 1 80 ? -9.450 -19.984 -29.935 1.00 55.81 80 ASN A N 1
ATOM 616 C CA . ASN A 1 80 ? -10.738 -20.557 -30.352 1.00 55.81 80 ASN A CA 1
ATOM 617 C C . ASN A 1 80 ? -11.132 -20.238 -31.803 1.00 55.81 80 ASN A C 1
ATOM 619 O O . ASN A 1 80 ? -12.065 -20.849 -32.317 1.00 55.81 80 ASN A O 1
ATOM 623 N N . ILE A 1 81 ? -10.454 -19.300 -32.471 1.00 55.78 81 ILE A N 1
ATOM 624 C CA . ILE A 1 81 ? -10.754 -18.939 -33.870 1.00 55.78 81 ILE A CA 1
ATOM 625 C C . ILE A 1 81 ? -9.949 -19.815 -34.845 1.00 55.78 81 ILE A C 1
ATOM 627 O O . ILE A 1 81 ? -10.402 -20.079 -35.953 1.00 55.78 81 ILE A O 1
ATOM 631 N N . LEU A 1 82 ? -8.795 -20.337 -34.414 1.00 51.19 82 LEU A N 1
ATOM 632 C CA . LEU A 1 82 ? -7.958 -21.241 -35.214 1.00 51.19 82 LEU A CA 1
ATOM 633 C C . LEU A 1 82 ? -8.467 -22.694 -35.258 1.00 51.19 82 LEU A C 1
ATOM 635 O O . LEU A 1 82 ? -7.973 -23.468 -36.065 1.00 51.19 82 LEU A O 1
ATOM 639 N N . ASN A 1 83 ? -9.454 -23.057 -34.431 1.00 48.44 83 ASN A N 1
ATOM 640 C CA . ASN A 1 83 ? -10.063 -24.397 -34.405 1.00 48.44 83 ASN A CA 1
ATOM 641 C C . ASN A 1 83 ? -11.415 -24.470 -35.149 1.00 48.44 83 ASN A C 1
ATOM 643 O O . ASN A 1 83 ? -12.158 -25.435 -34.972 1.00 48.44 83 ASN A O 1
ATOM 647 N N . LEU A 1 84 ? -11.763 -23.446 -35.939 1.00 53.06 84 LEU A N 1
ATOM 648 C CA . LEU A 1 84 ? -13.014 -23.378 -36.712 1.00 53.06 84 LEU A CA 1
ATOM 649 C C . LEU A 1 84 ? -12.797 -23.042 -38.206 1.00 53.06 84 LEU A C 1
ATOM 651 O O . LEU A 1 84 ? -13.734 -22.610 -38.877 1.00 53.06 84 LEU A O 1
ATOM 655 N N . LEU A 1 85 ? -11.575 -23.229 -38.715 1.00 45.34 85 LEU A N 1
ATOM 656 C CA . LEU A 1 85 ? -11.214 -23.213 -40.140 1.00 45.34 85 LEU A CA 1
ATOM 657 C C . LEU A 1 85 ? -10.604 -24.566 -40.509 1.00 45.34 85 LEU A C 1
ATOM 659 O O . LEU A 1 85 ? -10.873 -25.025 -41.639 1.00 45.34 85 LEU A O 1
#

Radius of gyration: 17.45 Å; Cα contacts (8 Å, |Δi|>4): 81; chains: 1; bounding box: 29×35×53 Å